Protein AF-A0A6I9P093-F1 (afdb_monomer)

Secondary structure (DSSP, 8-state):
----------HHHHHHHHHHHHHHHHHHHHHHHHH-GGGTTS-HHHHHHHHHH-EEEEE-TT-EEE-TTSB--EEEEEEESEEEEEEE-TTT--EEEEEEEETT-EE-HHHHHTTSB--SEEEESSSEEEEEEEHHHHHHHTTT-HHHHHTTTHHHHTT-

Radius of gyration: 19.05 Å; Cα contacts (8 Å, |Δi|>4): 257; chains: 1; bounding box: 42×36×65 Å

Nearest PDB structures (foldseek):
  4z07-assembly1_C  TM=8.972E-01  e=1.799E-23  Homo 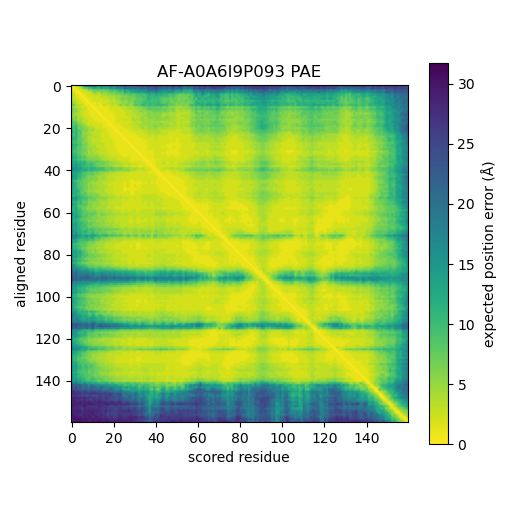sapiens
  5j48-assembly2_B  TM=9.769E-01  e=1.472E-20  Homo sapiens
  3shr-assembly1_B  TM=7.742E-01  e=9.064E-23  Bos taurus
  4ku8-assembly1_A  TM=7.552E-01  e=3.102E-21  Homo sapiens
  5j3u-assembly1_A  TM=9.234E-01  e=7.104E-14  Toxoplasma gondii

InterPro domains:
  IPR000595 Cyclic nucleotide-binding domain [PF00027] (57-142)
  IPR000595 Cyclic nucleotide-binding domain [PS50042] (1-35)
  IPR000595 Cyclic nucleotide-binding domain [PS50042] (38-159)
  IPR000595 Cyclic nucleotide-binding domain [SM00100] (38-160)
  IPR000595 Cyclic nucleotide-binding domain [cd00038] (39-142)
  IPR002374 cGMP-dependent kinase [PR00104] (44-58)
  IPR002374 cGMP-dependent kinase [PR00104] (79-88)
  IPR002374 cGMP-dependent kinase [PR00104] (97-104)
  IPR002374 cGMP-dependent kinase [PR00104] (115-124)
  IPR002374 cGMP-dependent kinase [PR00104] (128-137)
  IPR002374 cGMP-dependent kinase [PR00104] (138-152)
  IPR014710 RmlC-like jelly roll fold [G3DSA:2.60.120.10] (15-157)
  IPR018488 Cyclic nucleotide-binding, conserved site [PS00888] (65-81)
  IPR018488 Cyclic nucleotide-binding, conserved site [PS00889] (107-124)
  IPR018490 Cyclic nucleotide-binding domain superfamily [SSF51206] (28-145)

Structure (mmCIF, N/CA/C/O backbone):
data_AF-A0A6I9P093-F1
#
_entry.id   AF-A0A6I9P093-F1
#
loop_
_atom_site.group_PDB
_atom_site.id
_atom_site.type_symbol
_atom_site.label_atom_id
_atom_site.label_alt_id
_atom_site.label_comp_id
_atom_site.label_asym_id
_atom_site.label_entity_id
_atom_site.label_seq_id
_atom_site.pdbx_PDB_ins_code
_atom_site.Cartn_x
_atom_site.Cartn_y
_atom_site.Cartn_z
_atom_site.occupancy
_atom_site.B_iso_or_equiv
_atom_site.auth_seq_id
_atom_site.auth_comp_id
_atom_site.auth_asym_id
_atom_site.auth_atom_id
_atom_site.pdbx_PDB_model_num
ATOM 1 N N . LEU A 1 1 ? -14.565 -25.603 -37.598 1.00 67.81 1 LEU A N 1
ATOM 2 C CA . LEU A 1 1 ? -13.256 -24.983 -37.293 1.00 67.81 1 LEU A CA 1
ATOM 3 C C . LEU A 1 1 ? -13.532 -23.548 -36.887 1.00 67.81 1 LEU A C 1
ATOM 5 O O . LEU A 1 1 ? -14.253 -22.882 -37.616 1.00 67.81 1 LEU A O 1
ATOM 9 N N . VAL A 1 2 ? -13.079 -23.130 -35.704 1.00 81.88 2 VAL A N 1
ATOM 10 C CA . VAL A 1 2 ? -13.306 -21.771 -35.184 1.00 81.88 2 VAL A CA 1
ATOM 11 C C . VAL A 1 2 ? -12.100 -20.919 -35.564 1.00 81.88 2 VAL A C 1
ATOM 13 O O . VAL A 1 2 ? -10.966 -21.368 -35.405 1.00 81.88 2 VAL A O 1
ATOM 16 N N . GLU A 1 3 ? -12.339 -19.727 -36.100 1.00 86.56 3 GLU A N 1
ATOM 17 C CA . GLU A 1 3 ? -11.282 -18.772 -36.430 1.00 86.56 3 GLU A CA 1
ATOM 18 C C . GLU A 1 3 ? -10.739 -18.145 -35.137 1.00 86.56 3 GLU A C 1
ATOM 20 O O . GLU A 1 3 ? -11.509 -17.655 -34.311 1.00 86.56 3 GLU A O 1
ATOM 25 N N . VAL A 1 4 ? -9.418 -18.195 -34.938 1.00 91.38 4 VAL A N 1
ATOM 26 C CA . VAL A 1 4 ? -8.754 -17.653 -33.744 1.00 91.38 4 VAL A CA 1
ATOM 27 C C . VAL A 1 4 ? -7.761 -16.582 -34.163 1.00 91.38 4 VAL A C 1
ATOM 29 O O . VAL A 1 4 ? -6.943 -16.790 -35.058 1.00 91.38 4 VAL A O 1
ATOM 32 N N . LYS A 1 5 ? -7.809 -15.444 -33.468 1.00 92.56 5 LYS A N 1
ATOM 33 C CA . LYS A 1 5 ? -6.864 -14.339 -33.612 1.00 92.56 5 LYS A CA 1
ATOM 34 C C . LYS A 1 5 ? -6.035 -14.221 -32.339 1.00 92.56 5 LYS A C 1
ATOM 36 O O . LYS A 1 5 ? -6.591 -14.149 -31.247 1.00 92.56 5 LYS A O 1
ATOM 41 N N . LEU A 1 6 ? -4.715 -14.192 -32.496 1.00 94.62 6 LEU A N 1
ATOM 42 C CA . LEU A 1 6 ? -3.764 -14.057 -31.396 1.00 94.62 6 LEU A CA 1
ATOM 43 C C . LEU A 1 6 ? -3.018 -12.726 -31.493 1.00 94.62 6 LEU A C 1
ATOM 45 O O . LEU A 1 6 ? -2.814 -12.193 -32.584 1.00 94.62 6 LEU A O 1
ATOM 49 N N . TRP A 1 7 ? -2.588 -12.229 -30.337 1.00 94.81 7 TRP A N 1
ATOM 50 C CA . TRP A 1 7 ? -1.653 -11.118 -30.210 1.00 94.81 7 TRP A CA 1
ATOM 51 C C . TRP A 1 7 ? -0.318 -11.678 -29.733 1.00 94.81 7 TRP A C 1
ATOM 53 O O . TRP A 1 7 ? -0.283 -12.495 -28.815 1.00 94.81 7 TRP A O 1
ATOM 63 N N . ALA A 1 8 ? 0.770 -11.255 -30.365 1.00 93.81 8 ALA A N 1
ATOM 64 C CA . ALA A 1 8 ? 2.118 -11.642 -29.984 1.00 93.81 8 ALA A CA 1
ATOM 65 C C . ALA A 1 8 ? 2.997 -10.396 -29.895 1.00 93.81 8 ALA A C 1
ATOM 67 O O . ALA A 1 8 ? 2.830 -9.449 -30.662 1.00 93.81 8 ALA A O 1
ATOM 68 N N . ILE A 1 9 ? 3.940 -10.428 -28.962 1.00 96.06 9 ILE A N 1
ATOM 69 C CA . ILE A 1 9 ? 5.017 -9.455 -28.827 1.00 96.06 9 ILE A CA 1
ATOM 70 C C . ILE A 1 9 ? 6.333 -10.219 -28.930 1.00 96.06 9 ILE A C 1
ATOM 72 O O . ILE A 1 9 ? 6.457 -11.320 -28.388 1.00 96.06 9 ILE A O 1
ATOM 76 N N . ASP A 1 10 ? 7.309 -9.681 -29.655 1.00 96.50 10 ASP A N 1
ATOM 77 C CA . ASP A 1 10 ? 8.615 -10.322 -29.724 1.00 96.50 10 ASP A CA 1
ATOM 78 C C . ASP A 1 10 ? 9.372 -10.171 -28.394 1.00 96.50 10 ASP A C 1
ATOM 80 O O . ASP A 1 10 ? 9.172 -9.230 -27.619 1.00 96.50 10 ASP A O 1
ATOM 84 N N . ARG A 1 11 ? 10.276 -11.120 -28.134 1.00 94.69 11 ARG A N 1
ATOM 85 C CA . ARG A 1 11 ? 11.051 -11.184 -26.890 1.00 94.69 11 ARG A CA 1
ATOM 86 C C . ARG A 1 11 ? 11.833 -9.898 -26.620 1.00 94.69 11 ARG A C 1
ATOM 88 O O . ARG A 1 11 ? 11.931 -9.499 -25.463 1.00 94.69 11 ARG A O 1
ATOM 95 N N . GLN A 1 12 ? 12.406 -9.272 -27.648 1.00 94.94 12 GLN A N 1
ATOM 96 C CA . GLN A 1 12 ? 13.241 -8.086 -27.475 1.00 94.94 12 GLN A CA 1
ATOM 97 C C . GLN A 1 12 ? 12.387 -6.873 -27.098 1.00 94.94 12 GLN A C 1
ATOM 99 O O . GLN A 1 12 ? 12.754 -6.149 -26.170 1.00 94.94 12 GLN A O 1
ATOM 104 N N . CYS A 1 13 ? 11.231 -6.687 -27.740 1.00 93.19 13 CYS A N 1
ATOM 105 C CA . CYS A 1 13 ? 10.264 -5.669 -27.338 1.00 93.19 13 CYS A CA 1
ATOM 106 C C . CYS A 1 13 ? 9.765 -5.905 -25.913 1.00 93.19 13 CYS A C 1
ATOM 108 O O . CYS A 1 13 ? 9.821 -4.981 -25.105 1.00 93.19 13 CYS A O 1
ATOM 110 N N . PHE A 1 14 ? 9.364 -7.133 -25.566 1.00 94.12 14 PHE A N 1
ATOM 111 C CA . PHE A 1 14 ? 8.922 -7.455 -24.206 1.00 94.12 14 PHE A CA 1
ATOM 112 C C . PHE A 1 14 ? 10.004 -7.139 -23.163 1.00 94.12 14 PHE A C 1
ATOM 114 O O . PHE A 1 14 ? 9.745 -6.400 -22.218 1.00 94.12 14 PHE A O 1
ATOM 121 N N . GLN A 1 15 ? 11.236 -7.623 -23.358 1.00 93.31 15 GLN A N 1
ATOM 122 C CA . GLN A 1 15 ? 12.348 -7.364 -22.437 1.00 93.31 15 GLN A CA 1
ATOM 123 C C . GLN A 1 15 ? 12.662 -5.872 -22.312 1.00 93.31 15 GLN A C 1
ATOM 125 O O . GLN A 1 15 ? 12.861 -5.382 -21.204 1.00 93.31 15 GLN A O 1
ATOM 130 N N . THR A 1 16 ? 12.668 -5.141 -23.429 1.00 93.50 16 THR A N 1
ATOM 131 C CA . THR A 1 16 ? 12.935 -3.696 -23.432 1.00 93.50 16 THR A CA 1
ATOM 132 C C . THR A 1 16 ? 11.866 -2.936 -22.655 1.00 93.50 16 THR A C 1
ATOM 134 O O . THR A 1 16 ? 12.202 -2.048 -21.873 1.00 93.50 16 THR A O 1
ATOM 137 N N . ILE A 1 17 ? 10.590 -3.282 -22.851 1.00 92.88 17 ILE A N 1
ATOM 138 C CA . ILE A 1 17 ? 9.478 -2.659 -22.131 1.00 92.88 17 ILE A CA 1
ATOM 139 C C . ILE A 1 17 ? 9.594 -2.978 -20.644 1.00 92.88 17 ILE A C 1
ATOM 141 O O . ILE A 1 17 ? 9.662 -2.044 -19.857 1.00 92.88 17 ILE A O 1
ATOM 145 N N . MET A 1 18 ? 9.715 -4.257 -20.277 1.00 92.00 18 MET A N 1
ATOM 146 C CA . MET A 1 18 ? 9.796 -4.689 -18.879 1.00 92.00 18 MET A CA 1
ATOM 147 C C . MET A 1 18 ? 10.971 -4.050 -18.132 1.00 92.00 18 MET A C 1
ATOM 149 O O . MET A 1 18 ? 10.792 -3.566 -17.017 1.00 92.00 18 MET A O 1
ATOM 153 N N . MET A 1 19 ? 12.159 -3.996 -18.746 1.00 91.44 19 MET A N 1
ATOM 154 C CA . MET A 1 19 ? 13.325 -3.333 -18.153 1.00 91.44 19 MET A CA 1
ATOM 155 C C . MET A 1 19 ? 13.078 -1.838 -17.961 1.00 91.44 19 MET A C 1
ATOM 157 O O . MET A 1 19 ? 13.355 -1.305 -16.893 1.00 91.44 19 MET A O 1
ATOM 161 N N . ARG A 1 20 ? 12.536 -1.150 -18.975 1.00 92.44 20 ARG A N 1
ATOM 162 C CA . ARG A 1 20 ? 12.254 0.288 -18.876 1.00 92.44 20 ARG A CA 1
ATOM 163 C C . ARG A 1 20 ? 11.207 0.585 -17.812 1.00 92.44 20 ARG A C 1
ATOM 165 O O . ARG A 1 20 ? 11.429 1.468 -16.996 1.00 92.44 20 ARG A O 1
ATOM 172 N N . THR A 1 21 ? 10.096 -0.147 -17.804 1.00 90.44 21 THR A N 1
ATOM 173 C CA . THR A 1 21 ? 9.037 0.042 -16.808 1.00 90.44 21 THR A CA 1
ATOM 174 C C . THR A 1 21 ? 9.531 -0.286 -15.406 1.00 90.44 21 THR A C 1
ATOM 176 O O . THR A 1 21 ? 9.209 0.448 -14.481 1.00 90.44 21 THR A O 1
ATOM 179 N N . GLY A 1 22 ? 10.342 -1.338 -15.250 1.00 89.56 22 GLY A N 1
ATOM 180 C CA . GLY A 1 22 ? 10.938 -1.705 -13.966 1.00 89.56 22 GLY A CA 1
ATOM 181 C C . GLY A 1 22 ? 11.874 -0.622 -13.434 1.00 89.56 22 GLY A C 1
ATOM 182 O O . GLY A 1 22 ? 11.722 -0.201 -12.296 1.00 89.56 22 GLY A O 1
ATOM 183 N N . LEU A 1 23 ? 12.778 -0.104 -14.273 1.00 91.50 23 LEU A N 1
ATOM 184 C CA . LEU A 1 23 ? 13.702 0.968 -13.883 1.00 91.50 23 LEU A CA 1
ATOM 185 C C . LEU A 1 23 ? 12.982 2.274 -13.522 1.00 91.50 23 LEU A C 1
ATOM 187 O O . LEU A 1 23 ? 13.392 2.950 -12.585 1.00 91.50 23 LEU A O 1
ATOM 191 N N . ILE A 1 24 ? 11.919 2.629 -14.253 1.00 93.31 24 ILE A N 1
ATOM 192 C CA . ILE A 1 24 ? 11.117 3.823 -13.951 1.00 93.31 24 ILE A CA 1
ATOM 193 C C . ILE A 1 24 ? 10.407 3.656 -12.605 1.00 93.31 24 ILE A C 1
ATOM 195 O O . ILE A 1 24 ? 10.560 4.513 -11.742 1.00 93.31 24 ILE A O 1
ATOM 199 N N . LYS A 1 25 ? 9.706 2.533 -12.395 1.00 91.62 25 LYS A N 1
ATOM 200 C CA . LYS A 1 25 ? 9.021 2.251 -11.123 1.00 91.62 25 LYS A CA 1
ATOM 201 C C . LYS A 1 25 ? 9.983 2.217 -9.940 1.00 91.62 25 LYS A C 1
ATOM 203 O O . LYS A 1 25 ? 9.691 2.784 -8.895 1.00 91.62 25 LYS A O 1
ATOM 208 N N . HIS A 1 26 ? 11.143 1.587 -10.115 1.00 93.94 26 HIS A N 1
ATOM 209 C CA . HIS A 1 26 ? 12.172 1.528 -9.078 1.00 93.94 26 HIS A CA 1
ATOM 210 C C . HIS A 1 26 ? 12.642 2.926 -8.673 1.00 93.94 26 HIS A C 1
ATOM 212 O O . HIS A 1 26 ? 12.672 3.243 -7.487 1.00 93.94 26 HIS A O 1
ATOM 218 N N . ALA A 1 27 ? 12.925 3.791 -9.653 1.00 94.62 27 ALA A N 1
ATOM 219 C CA . ALA A 1 27 ? 13.292 5.178 -9.393 1.00 94.62 27 ALA A CA 1
ATOM 220 C C . ALA A 1 27 ? 12.170 5.948 -8.669 1.00 94.62 27 ALA A C 1
ATOM 222 O O . ALA A 1 27 ? 12.445 6.653 -7.701 1.00 94.62 27 ALA A O 1
ATOM 223 N N . GLU A 1 28 ? 10.908 5.767 -9.075 1.00 95.00 28 GLU A N 1
ATOM 224 C CA . GLU A 1 28 ? 9.747 6.390 -8.422 1.00 95.00 28 GLU A CA 1
ATOM 225 C C . GLU A 1 28 ? 9.591 5.945 -6.959 1.00 95.00 28 GLU A C 1
ATOM 227 O O . GLU A 1 28 ? 9.368 6.780 -6.077 1.00 95.00 28 GLU A O 1
ATOM 232 N N . TYR A 1 29 ? 9.747 4.648 -6.674 1.00 95.31 29 TYR A N 1
ATOM 233 C CA . TYR A 1 29 ? 9.699 4.119 -5.309 1.00 95.31 29 TYR A CA 1
ATOM 234 C C . TYR A 1 29 ? 10.879 4.607 -4.476 1.00 95.31 29 TYR A C 1
ATOM 236 O O . TYR A 1 29 ? 10.684 5.017 -3.335 1.00 95.31 29 TYR A O 1
ATOM 244 N N . MET A 1 30 ? 12.082 4.650 -5.047 1.00 95.56 30 MET A N 1
ATOM 245 C CA . MET A 1 30 ? 13.261 5.201 -4.382 1.00 95.56 30 MET A CA 1
ATOM 246 C C . MET A 1 30 ? 13.075 6.667 -3.992 1.00 95.56 30 MET A C 1
ATOM 248 O O . MET A 1 30 ? 13.342 7.037 -2.846 1.00 95.56 30 MET A O 1
ATOM 252 N N . ASP A 1 31 ? 12.596 7.497 -4.916 1.00 95.19 31 ASP A N 1
ATOM 253 C CA . ASP A 1 31 ? 12.346 8.916 -4.663 1.00 95.19 31 ASP A CA 1
ATOM 254 C C . ASP A 1 31 ? 11.257 9.109 -3.602 1.00 95.19 31 ASP A C 1
ATOM 256 O O . ASP A 1 31 ? 11.395 9.942 -2.699 1.00 95.19 31 ASP A O 1
ATOM 260 N N . PHE A 1 32 ? 10.193 8.303 -3.655 1.00 95.75 32 PHE A N 1
ATOM 261 C CA . PHE A 1 32 ? 9.143 8.335 -2.647 1.00 95.75 32 PHE A CA 1
ATOM 262 C C . PHE A 1 32 ? 9.650 7.902 -1.267 1.00 95.75 32 PHE A C 1
ATOM 264 O O . PHE A 1 32 ? 9.452 8.639 -0.302 1.00 95.75 32 PHE A O 1
ATOM 271 N N . LEU A 1 33 ? 10.342 6.766 -1.152 1.00 93.69 33 LEU A N 1
ATOM 272 C CA . LEU A 1 33 ? 10.858 6.268 0.125 1.00 93.69 33 LEU A CA 1
ATOM 273 C C . LEU A 1 33 ? 11.849 7.250 0.763 1.00 93.69 33 LEU A C 1
ATOM 275 O O . LEU A 1 33 ? 11.772 7.497 1.964 1.00 93.69 33 LEU A O 1
ATOM 279 N N . LYS A 1 34 ? 12.716 7.885 -0.040 1.00 93.50 34 LYS A N 1
ATOM 280 C CA . LYS A 1 34 ? 13.619 8.959 0.416 1.00 93.50 34 LYS A CA 1
ATOM 281 C C . LYS A 1 34 ? 12.866 10.178 0.962 1.00 93.50 34 LYS A C 1
ATOM 283 O O . LYS A 1 34 ? 13.403 10.904 1.797 1.00 93.50 34 LYS A O 1
ATOM 288 N N . SER A 1 35 ? 11.633 10.414 0.507 1.00 93.12 35 SER A N 1
ATOM 289 C CA . SER A 1 35 ? 10.793 11.516 0.991 1.00 93.12 35 SER A CA 1
ATOM 290 C C . SER A 1 35 ? 10.089 11.224 2.323 1.00 93.12 35 SER A C 1
ATOM 292 O O . SER A 1 35 ? 9.660 12.167 2.989 1.00 93.12 35 SER A O 1
ATOM 294 N N . VAL A 1 36 ? 9.987 9.954 2.737 1.00 91.31 36 VAL A N 1
ATOM 295 C CA . VAL A 1 36 ? 9.308 9.549 3.977 1.00 91.31 36 VAL A CA 1
ATOM 296 C C . VAL A 1 36 ? 10.221 9.797 5.187 1.00 91.31 36 VAL A C 1
ATOM 298 O O . VAL A 1 36 ? 11.260 9.142 5.306 1.00 91.31 36 VAL A O 1
ATOM 301 N N . PRO A 1 37 ? 9.854 10.685 6.136 1.00 87.12 37 PRO A N 1
ATOM 302 C CA . PRO A 1 37 ? 10.722 11.035 7.265 1.00 87.12 37 PRO A CA 1
ATOM 303 C C . PRO A 1 37 ? 11.140 9.834 8.121 1.00 87.12 37 PRO A C 1
ATOM 305 O O . PRO A 1 37 ? 12.300 9.732 8.510 1.00 87.12 37 PRO A O 1
ATOM 308 N N . SER A 1 38 ? 10.222 8.891 8.358 1.00 83.56 38 SER A N 1
ATOM 309 C CA . SER A 1 38 ? 10.487 7.676 9.141 1.00 83.56 38 SER A CA 1
ATOM 310 C C . SER A 1 38 ? 11.525 6.741 8.510 1.00 83.56 38 SER A C 1
ATOM 312 O O . SER A 1 38 ? 12.062 5.887 9.208 1.00 83.56 38 SER A O 1
ATOM 314 N N . PHE A 1 39 ? 11.829 6.891 7.216 1.00 87.06 39 PHE A N 1
ATOM 315 C CA . PHE A 1 39 ? 12.789 6.047 6.496 1.00 87.06 39 PHE A CA 1
ATOM 316 C C . PHE A 1 39 ? 14.126 6.741 6.218 1.00 87.06 39 PHE A C 1
ATOM 318 O O . PHE A 1 39 ? 15.019 6.125 5.643 1.00 87.06 39 PHE A O 1
ATOM 325 N N . GLN A 1 40 ? 14.322 7.982 6.680 1.00 84.00 40 GLN A N 1
ATOM 326 C CA . GLN A 1 40 ? 15.586 8.713 6.502 1.00 84.00 40 GLN A CA 1
ATOM 327 C C . GLN A 1 40 ? 16.786 8.050 7.200 1.00 84.00 40 GLN A C 1
ATOM 329 O O . GLN A 1 40 ? 17.927 8.312 6.832 1.00 84.00 40 GLN A O 1
ATOM 334 N N . GLY A 1 41 ? 16.541 7.184 8.191 1.00 83.81 41 GLY A N 1
ATOM 335 C CA . GLY A 1 41 ? 17.580 6.390 8.852 1.00 83.81 41 GLY A CA 1
ATOM 336 C C . GLY A 1 41 ? 18.048 5.161 8.060 1.00 83.81 41 GLY A C 1
ATOM 337 O O . GLY A 1 41 ? 19.017 4.521 8.466 1.00 83.81 41 GLY A O 1
ATOM 338 N N . LEU A 1 42 ? 17.383 4.808 6.954 1.00 87.44 42 LEU A N 1
ATOM 339 C CA . LEU A 1 42 ? 17.754 3.655 6.131 1.00 87.44 42 LEU A CA 1
ATOM 340 C C . LEU A 1 42 ? 18.875 4.010 5.152 1.00 87.44 42 LEU A C 1
ATOM 342 O O . LEU A 1 42 ? 18.903 5.091 4.564 1.00 87.44 42 LEU A O 1
ATOM 346 N N . SER A 1 43 ? 19.791 3.063 4.939 1.00 91.62 43 SER A N 1
ATOM 347 C CA . SER A 1 43 ? 20.817 3.201 3.907 1.00 91.62 43 SER A CA 1
ATOM 348 C C . SER A 1 43 ? 20.189 3.160 2.512 1.00 91.62 43 SER A C 1
ATOM 3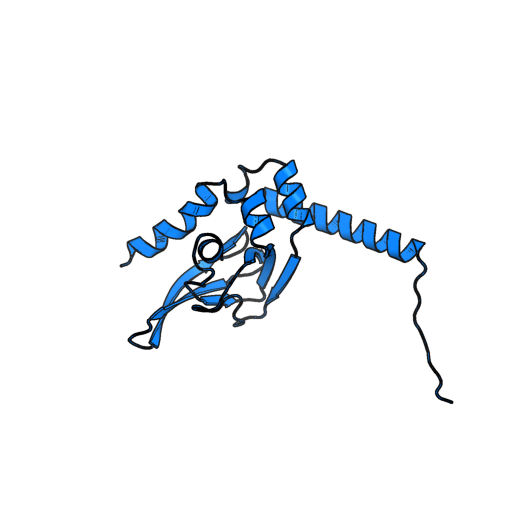50 O O . SER A 1 43 ? 19.142 2.547 2.296 1.00 91.62 43 SER A O 1
ATOM 352 N N . GLU A 1 44 ? 20.865 3.759 1.532 1.00 92.25 44 GLU A N 1
ATOM 353 C CA . GLU A 1 44 ? 20.417 3.716 0.136 1.00 92.25 44 G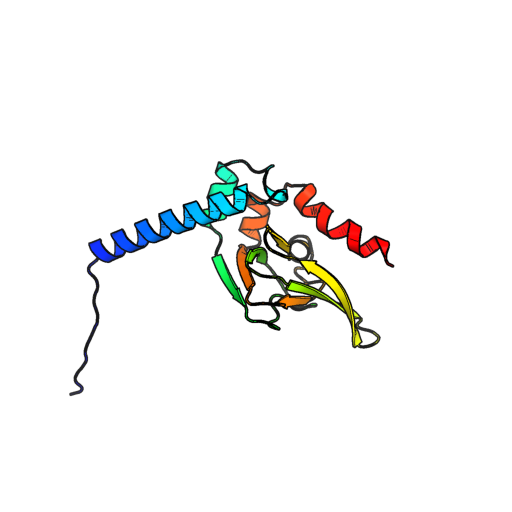LU A CA 1
ATOM 354 C C . GLU A 1 44 ? 20.309 2.279 -0.401 1.00 92.25 44 GLU A C 1
ATOM 356 O O . GLU A 1 44 ? 19.395 1.976 -1.163 1.00 92.25 44 GLU A O 1
ATOM 361 N N . GLU A 1 45 ? 21.179 1.371 0.054 1.00 92.50 45 GLU A N 1
ATOM 362 C CA . GLU A 1 45 ? 21.099 -0.053 -0.283 1.00 92.50 45 GLU A CA 1
ATOM 363 C C . GLU A 1 45 ? 19.813 -0.693 0.262 1.00 92.50 45 GLU A C 1
ATOM 365 O O . GLU A 1 45 ? 19.146 -1.442 -0.451 1.00 92.50 45 GLU A O 1
ATOM 370 N N . THR A 1 46 ? 19.433 -0.386 1.505 1.00 91.62 46 THR A N 1
ATOM 371 C CA . THR A 1 46 ? 18.190 -0.891 2.102 1.00 91.62 46 THR A CA 1
ATOM 372 C C . THR A 1 46 ? 16.961 -0.318 1.404 1.00 91.62 46 THR A C 1
ATOM 374 O O . THR A 1 46 ? 16.033 -1.066 1.107 1.00 91.62 46 THR A O 1
ATOM 377 N N . LEU A 1 47 ? 16.962 0.981 1.087 1.00 93.19 47 LEU A N 1
ATOM 378 C CA . LEU A 1 47 ? 15.883 1.618 0.327 1.00 93.19 47 LEU A CA 1
ATOM 379 C C . LEU A 1 47 ? 15.739 0.997 -1.068 1.00 93.19 47 LEU A C 1
ATOM 381 O O . LEU A 1 47 ? 14.622 0.729 -1.499 1.00 93.19 47 LEU A O 1
ATOM 385 N N . SER A 1 48 ? 16.857 0.698 -1.736 1.00 94.69 48 SER A N 1
ATOM 386 C CA . SER A 1 48 ? 16.852 0.031 -3.043 1.00 94.69 48 SER A CA 1
ATOM 387 C C . SER A 1 48 ? 16.248 -1.364 -2.962 1.00 94.69 48 SER A C 1
ATOM 389 O O . SER A 1 48 ? 15.417 -1.707 -3.796 1.00 94.69 48 SER A O 1
ATOM 391 N N . LYS A 1 49 ? 16.621 -2.147 -1.942 1.00 93.69 49 LYS A N 1
ATOM 392 C CA . LYS A 1 49 ? 16.040 -3.476 -1.706 1.00 93.69 49 LYS A CA 1
ATOM 393 C C . LYS A 1 49 ? 14.549 -3.398 -1.402 1.00 93.69 49 LYS A C 1
ATOM 395 O O . LYS A 1 49 ? 13.807 -4.254 -1.861 1.00 93.69 49 LYS A O 1
ATOM 400 N N . LEU A 1 50 ? 14.107 -2.381 -0.660 1.00 92.75 50 LEU A N 1
ATOM 401 C CA . LEU A 1 50 ? 12.682 -2.140 -0.435 1.00 92.75 50 LEU A CA 1
ATOM 402 C C . LEU A 1 50 ? 11.963 -1.846 -1.750 1.00 92.75 50 LEU A C 1
ATOM 404 O O . LEU A 1 50 ? 10.985 -2.514 -2.058 1.00 92.75 50 LEU A O 1
ATOM 408 N N . ALA A 1 51 ? 12.482 -0.920 -2.556 1.00 94.31 51 ALA A N 1
ATOM 409 C CA . ALA A 1 51 ? 11.912 -0.601 -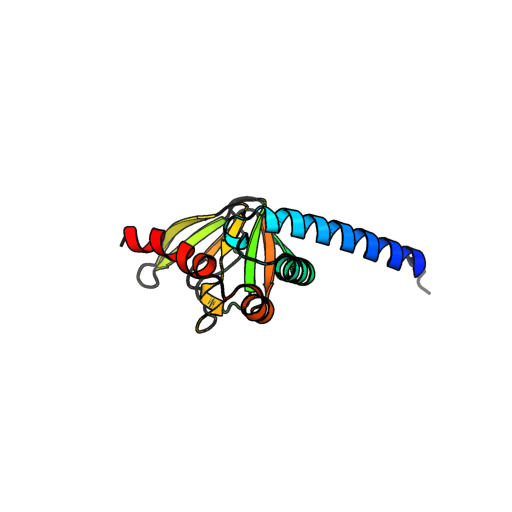3.862 1.00 94.31 51 ALA A CA 1
ATOM 410 C C . ALA A 1 51 ? 11.830 -1.823 -4.803 1.00 94.31 51 ALA A C 1
ATOM 412 O O . ALA A 1 51 ? 10.924 -1.879 -5.631 1.00 94.31 51 ALA A O 1
ATOM 413 N N . ASP A 1 52 ? 12.727 -2.807 -4.661 1.00 92.88 52 ASP A N 1
ATOM 414 C CA . ASP A 1 52 ? 12.708 -4.054 -5.440 1.00 92.88 52 ASP A CA 1
ATOM 415 C C . ASP A 1 52 ? 11.616 -5.050 -5.006 1.00 92.88 52 ASP A C 1
ATOM 417 O O . ASP A 1 52 ? 11.141 -5.822 -5.840 1.00 92.88 52 ASP A O 1
ATOM 421 N N . VAL A 1 53 ? 11.236 -5.071 -3.722 1.00 92.81 53 VAL A N 1
ATOM 422 C CA . VAL A 1 53 ? 10.280 -6.056 -3.161 1.00 92.81 53 VAL A CA 1
ATOM 423 C C . VAL A 1 53 ? 8.877 -5.495 -2.930 1.00 92.81 53 VAL A C 1
ATOM 425 O O . VAL A 1 53 ? 7.968 -6.235 -2.567 1.00 92.81 53 VAL A O 1
ATOM 428 N N . MET A 1 54 ? 8.694 -4.189 -3.109 1.00 93.56 54 MET A N 1
ATOM 429 C CA . MET A 1 54 ? 7.413 -3.521 -2.919 1.00 93.56 54 MET A CA 1
ATOM 430 C C . MET A 1 54 ? 6.429 -3.801 -4.048 1.00 93.56 54 MET A C 1
ATOM 432 O O . MET A 1 54 ? 6.747 -3.654 -5.229 1.00 93.56 54 MET A O 1
ATOM 436 N N . GLU A 1 55 ? 5.187 -4.083 -3.668 1.00 94.12 55 GLU A N 1
ATOM 437 C CA . GLU A 1 55 ? 4.065 -4.196 -4.594 1.00 94.12 55 GLU A CA 1
ATOM 438 C C . GLU A 1 55 ? 3.072 -3.053 -4.399 1.00 94.12 55 GLU A C 1
ATOM 440 O O . GLU A 1 55 ? 2.781 -2.632 -3.282 1.00 94.12 55 GLU A O 1
ATOM 445 N N . GLU A 1 56 ? 2.523 -2.543 -5.495 1.00 95.94 56 GLU A N 1
ATOM 446 C CA . GLU A 1 56 ? 1.522 -1.481 -5.460 1.00 95.94 56 GLU A CA 1
ATOM 447 C C . GLU A 1 56 ? 0.114 -2.069 -5.421 1.00 95.94 56 GLU A C 1
ATOM 449 O O . GLU A 1 56 ? -0.230 -2.940 -6.219 1.00 95.94 56 GLU A O 1
ATOM 454 N N . THR A 1 57 ? -0.717 -1.583 -4.501 1.00 97.88 57 THR A N 1
ATOM 455 C CA . THR A 1 57 ? -2.134 -1.953 -4.405 1.00 97.88 57 THR A CA 1
ATOM 456 C C . THR A 1 57 ? -3.000 -0.703 -4.335 1.00 97.88 57 THR A C 1
ATOM 458 O O . THR A 1 57 ? -2.642 0.273 -3.672 1.00 97.88 57 THR A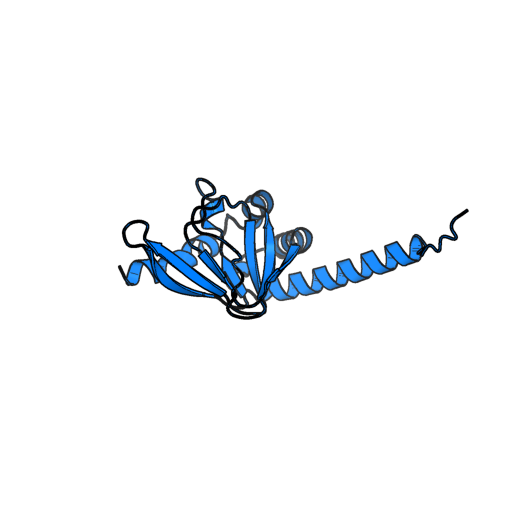 O 1
ATOM 461 N N . HIS A 1 58 ? -4.147 -0.740 -5.010 1.00 98.19 58 HIS A N 1
ATOM 462 C CA . HIS A 1 58 ? -5.111 0.356 -5.051 1.00 98.19 58 HIS A CA 1
ATOM 463 C C . HIS A 1 58 ? -6.392 -0.032 -4.325 1.00 98.19 58 HIS A C 1
ATOM 465 O O . HIS A 1 58 ? -6.821 -1.181 -4.420 1.00 98.19 58 HIS A O 1
ATOM 471 N N . TYR A 1 59 ? -6.991 0.943 -3.651 1.00 98.44 59 TYR A N 1
ATOM 472 C CA . TYR A 1 59 ? -8.235 0.788 -2.909 1.00 98.44 59 TYR A CA 1
ATOM 473 C C . TYR A 1 59 ? -9.167 1.953 -3.218 1.00 98.44 59 TYR A C 1
ATOM 475 O O . TYR A 1 59 ? -8.712 3.093 -3.350 1.00 98.44 59 TYR A O 1
ATOM 483 N N . GLU A 1 60 ? -10.458 1.666 -3.322 1.00 98.50 60 GLU A N 1
ATOM 484 C CA . GLU A 1 60 ? -11.487 2.688 -3.525 1.00 98.50 60 GLU A CA 1
ATOM 485 C C . GLU A 1 60 ? -12.003 3.248 -2.191 1.00 98.50 60 GLU A C 1
ATOM 487 O O . GLU A 1 60 ? -11.821 2.642 -1.134 1.00 98.50 60 GLU A O 1
ATOM 492 N N . ASP A 1 61 ? -12.672 4.404 -2.234 1.00 98.06 61 ASP A N 1
ATOM 493 C CA . ASP A 1 61 ? -13.267 5.019 -1.041 1.00 98.06 61 ASP A CA 1
ATOM 494 C C . ASP A 1 61 ? -14.201 4.041 -0.299 1.00 98.06 61 ASP 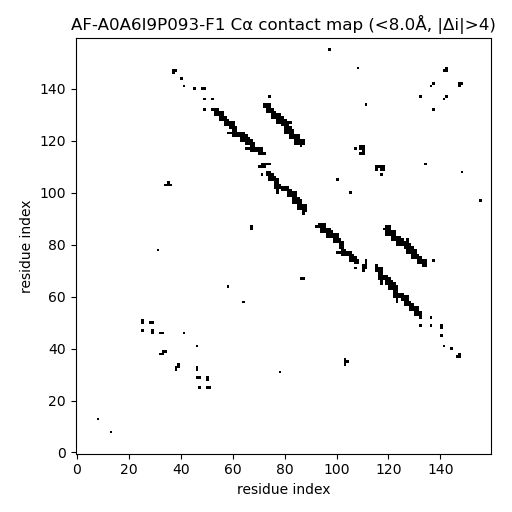A C 1
ATOM 496 O O . ASP A 1 61 ? -15.056 3.379 -0.896 1.00 98.06 61 ASP A O 1
ATOM 500 N N . GLY A 1 62 ? -14.020 3.940 1.019 1.00 97.56 62 GLY A N 1
ATOM 501 C CA . GLY A 1 62 ? -14.752 3.029 1.899 1.00 97.56 62 GLY A CA 1
ATOM 502 C C . GLY A 1 62 ? -14.255 1.578 1.908 1.00 97.56 62 GLY A C 1
ATOM 503 O O . GLY A 1 62 ? -14.788 0.760 2.665 1.00 97.56 62 GLY A O 1
ATOM 504 N N . GLU A 1 63 ? -13.247 1.222 1.109 1.00 98.31 63 GLU A N 1
ATOM 505 C CA . GLU A 1 63 ? -12.710 -0.137 1.080 1.00 98.31 63 GLU A CA 1
ATOM 506 C C . GLU A 1 63 ? -11.853 -0.445 2.318 1.00 98.31 63 GLU A C 1
ATOM 508 O O . GLU A 1 63 ? -11.036 0.360 2.771 1.00 98.31 63 GLU A O 1
ATOM 513 N N . PHE A 1 64 ? -12.028 -1.643 2.881 1.00 97.44 64 PHE A N 1
ATOM 514 C CA . PHE A 1 64 ? -11.205 -2.115 3.993 1.00 97.44 64 PHE A CA 1
ATOM 515 C C . PHE A 1 64 ? -9.887 -2.668 3.464 1.00 97.44 64 PHE A C 1
ATOM 517 O O . PHE A 1 64 ? -9.860 -3.742 2.867 1.00 97.44 64 PHE A O 1
ATOM 524 N N . ILE A 1 65 ? -8.798 -1.976 3.777 1.00 97.81 65 ILE A N 1
ATOM 525 C CA . ILE A 1 65 ? -7.432 -2.416 3.485 1.00 97.81 65 ILE A CA 1
ATOM 526 C C . ILE A 1 65 ? -7.000 -3.479 4.497 1.00 97.81 65 ILE A C 1
ATOM 528 O O . ILE A 1 65 ? -6.386 -4.489 4.164 1.00 97.81 65 ILE A O 1
ATOM 532 N N . VAL A 1 66 ? -7.357 -3.261 5.763 1.00 96.62 66 VAL A N 1
ATOM 533 C CA . VAL A 1 66 ? -7.107 -4.181 6.871 1.00 96.62 66 VAL A CA 1
ATOM 534 C C . VAL A 1 66 ? -8.373 -4.296 7.705 1.00 96.62 66 VAL A C 1
ATOM 536 O O . VAL A 1 66 ? -9.040 -3.296 7.974 1.00 96.62 66 VAL A O 1
ATOM 539 N N . ARG A 1 67 ? -8.683 -5.517 8.149 1.00 95.81 67 ARG A N 1
ATOM 540 C CA . ARG A 1 67 ? -9.780 -5.796 9.080 1.00 95.81 67 ARG A CA 1
ATOM 541 C C . ARG A 1 67 ? -9.231 -6.206 10.437 1.00 95.81 67 ARG A C 1
ATOM 543 O O . ARG A 1 67 ? -8.351 -7.062 10.506 1.00 95.81 67 ARG A O 1
ATOM 550 N N . GLN A 1 68 ? -9.765 -5.621 11.500 1.00 93.88 68 GLN A N 1
ATOM 551 C CA . GLN A 1 68 ? -9.478 -6.014 12.872 1.00 93.88 68 GLN A CA 1
ATOM 552 C C . GLN A 1 68 ? -9.800 -7.499 13.078 1.00 93.88 68 GLN A C 1
ATOM 554 O O . GLN A 1 68 ? -10.773 -8.022 12.538 1.00 93.88 68 GLN A O 1
ATOM 559 N N . GLY A 1 69 ? -8.954 -8.193 13.838 1.00 92.06 69 GLY A N 1
ATOM 560 C CA . GLY A 1 69 ? -9.082 -9.622 14.119 1.00 92.06 69 GLY A CA 1
ATOM 561 C C . GLY A 1 69 ? -8.661 -10.541 12.968 1.00 92.06 69 GLY A C 1
ATOM 562 O O . GLY A 1 69 ? -8.471 -11.733 13.198 1.00 92.06 69 GLY A O 1
ATOM 563 N N . ALA A 1 70 ? -8.471 -10.021 11.751 1.00 93.06 70 ALA A N 1
ATOM 564 C CA . ALA A 1 70 ? -7.936 -10.813 10.652 1.00 93.06 70 ALA A CA 1
ATOM 565 C C . ALA A 1 70 ? -6.451 -11.120 10.876 1.00 93.06 70 ALA A C 1
ATOM 567 O O . ALA A 1 70 ? -5.715 -10.329 11.476 1.00 93.06 70 ALA A O 1
ATOM 568 N N . THR A 1 71 ? -6.004 -12.252 10.343 1.00 92.31 71 THR A N 1
ATOM 569 C CA . THR A 1 71 ? -4.578 -12.549 10.233 1.00 92.31 71 THR A CA 1
ATOM 570 C C . THR A 1 71 ? -3.936 -11.634 9.195 1.00 92.31 71 THR A C 1
ATOM 572 O O . THR A 1 71 ? -4.523 -11.385 8.140 1.00 92.31 71 THR A O 1
ATOM 575 N N . GLY A 1 72 ? -2.735 -11.139 9.468 1.00 86.88 72 GLY A N 1
ATOM 576 C CA . GLY A 1 72 ? -2.011 -10.241 8.588 1.00 86.88 72 GLY A CA 1
ATOM 577 C C . GLY A 1 72 ? -0.500 -10.388 8.696 1.00 86.88 72 GLY A C 1
ATOM 578 O O . GLY A 1 72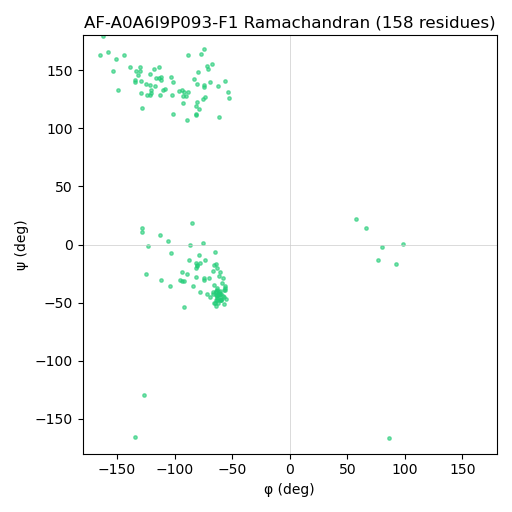 ? 0.089 -10.379 9.774 1.00 86.88 72 GLY A O 1
ATOM 579 N N . ASP A 1 73 ? 0.129 -10.471 7.537 1.00 90.50 73 ASP A N 1
ATOM 580 C CA . ASP A 1 73 ? 1.558 -10.687 7.335 1.00 90.50 73 ASP A CA 1
ATOM 581 C C . ASP A 1 73 ? 2.180 -9.642 6.401 1.00 90.50 73 ASP A C 1
ATOM 583 O O . ASP A 1 73 ? 3.314 -9.795 5.964 1.00 90.50 73 ASP A O 1
ATOM 587 N N . THR A 1 74 ? 1.465 -8.549 6.147 1.00 93.25 74 THR A N 1
ATOM 588 C CA . THR A 1 74 ? 1.917 -7.449 5.294 1.00 93.25 74 THR A CA 1
ATOM 589 C C . THR A 1 74 ? 2.046 -6.129 6.050 1.00 93.25 74 THR A C 1
ATOM 591 O O . THR A 1 74 ? 1.317 -5.861 7.015 1.00 93.25 74 THR A O 1
ATOM 594 N N . PHE A 1 75 ? 2.963 -5.290 5.585 1.00 93.44 75 PHE A N 1
ATOM 595 C CA . PHE A 1 75 ? 3.145 -3.902 5.999 1.00 93.44 75 PHE A CA 1
ATOM 596 C C . PHE A 1 75 ? 2.822 -2.974 4.830 1.00 93.44 75 PHE A C 1
ATOM 598 O O . PHE A 1 75 ? 3.124 -3.298 3.681 1.00 93.44 75 PHE A O 1
ATOM 605 N N . PHE A 1 76 ? 2.218 -1.826 5.126 1.00 96.00 76 PHE A N 1
ATOM 606 C CA . PHE A 1 76 ? 1.708 -0.898 4.122 1.00 96.00 76 PHE A CA 1
ATOM 607 C C . PHE A 1 76 ? 2.292 0.494 4.321 1.00 96.00 76 PHE A C 1
ATOM 609 O O . PHE A 1 76 ? 2.330 0.995 5.443 1.00 96.00 76 PHE A O 1
ATOM 616 N N . ILE A 1 77 ? 2.661 1.148 3.221 1.00 95.81 77 ILE A N 1
ATOM 617 C CA . ILE A 1 77 ? 3.035 2.565 3.172 1.00 95.81 77 ILE A CA 1
ATOM 618 C C . ILE A 1 77 ? 2.105 3.269 2.192 1.00 95.81 77 ILE A C 1
ATOM 620 O O . ILE A 1 77 ? 1.951 2.837 1.051 1.00 95.81 77 ILE A O 1
ATOM 624 N N . ILE A 1 78 ? 1.489 4.367 2.611 1.00 97.25 78 ILE A N 1
ATOM 625 C CA . ILE A 1 78 ? 0.525 5.103 1.794 1.00 97.25 78 ILE A CA 1
ATOM 626 C C . ILE A 1 78 ? 1.296 6.001 0.824 1.00 97.25 78 ILE A C 1
ATOM 628 O O . ILE A 1 78 ? 1.923 6.978 1.233 1.00 97.25 78 ILE A O 1
ATOM 632 N N . SER A 1 79 ? 1.248 5.706 -0.474 1.00 96.94 79 SER A N 1
ATOM 633 C CA . SER A 1 79 ? 1.874 6.543 -1.508 1.00 96.94 79 SER A CA 1
ATOM 634 C C . SER A 1 79 ? 0.931 7.634 -2.023 1.00 96.94 79 SER A C 1
ATOM 636 O O . SER A 1 79 ? 1.390 8.698 -2.453 1.00 96.94 79 SER A O 1
ATOM 638 N N . LYS A 1 80 ? -0.387 7.415 -1.927 1.00 97.69 80 LYS A N 1
ATOM 639 C CA . LYS A 1 80 ? -1.436 8.364 -2.325 1.00 97.69 80 LYS A CA 1
ATOM 640 C C . LYS A 1 80 ? -2.728 8.122 -1.538 1.00 97.69 80 LYS A C 1
ATOM 642 O O . LYS A 1 80 ? -3.049 6.981 -1.227 1.00 97.69 80 LYS A O 1
ATOM 647 N N . GLY A 1 81 ? -3.489 9.190 -1.302 1.00 97.62 81 GLY A N 1
ATOM 648 C CA . GLY A 1 81 ? -4.797 9.134 -0.649 1.00 97.62 81 GLY A CA 1
ATOM 649 C C . GLY A 1 81 ? -4.696 9.190 0.873 1.00 97.62 81 GLY A C 1
ATOM 650 O O . GLY A 1 81 ? -3.655 9.561 1.429 1.00 97.62 81 GLY A O 1
ATOM 651 N N . LYS A 1 82 ? -5.805 8.857 1.532 1.00 98.12 82 LYS A N 1
ATOM 652 C CA . LYS A 1 82 ? -5.953 8.861 2.987 1.00 98.12 82 LYS A CA 1
ATOM 653 C C . LYS A 1 82 ? -6.731 7.642 3.464 1.00 98.12 82 LYS A C 1
ATOM 655 O O . LYS A 1 82 ? -7.561 7.102 2.738 1.00 98.12 82 LYS A O 1
ATOM 660 N N . VAL A 1 83 ? -6.464 7.228 4.696 1.00 98.38 83 VAL A N 1
ATOM 661 C CA . VAL A 1 83 ? -7.151 6.116 5.353 1.00 98.38 83 VAL A CA 1
ATOM 662 C C . VAL A 1 83 ? -7.559 6.511 6.766 1.00 98.38 83 VAL A C 1
ATOM 664 O O . VAL A 1 83 ? -6.865 7.266 7.445 1.00 98.38 83 VAL A O 1
ATOM 667 N N . ASN A 1 84 ? -8.659 5.942 7.237 1.00 97.75 84 ASN A N 1
ATOM 668 C CA . ASN A 1 84 ? -9.103 6.026 8.617 1.00 97.75 84 ASN A CA 1
ATOM 669 C C . ASN A 1 84 ? -8.770 4.732 9.353 1.00 97.75 84 ASN A C 1
ATOM 671 O O . ASN A 1 84 ? -9.136 3.638 8.917 1.00 97.75 84 ASN A O 1
ATOM 675 N N . VAL A 1 85 ? -8.109 4.867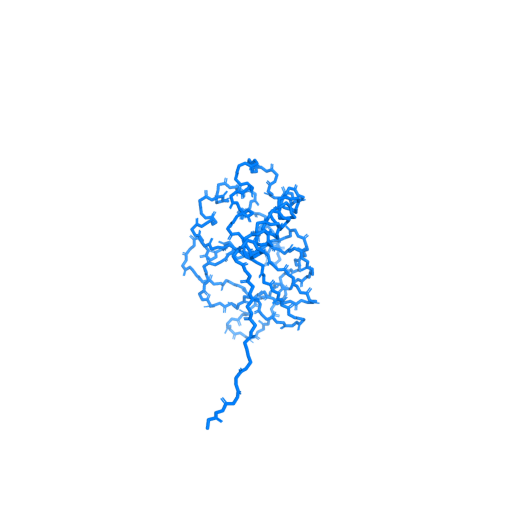 10.499 1.00 96.81 85 VAL A N 1
ATOM 676 C CA . VAL A 1 85 ? -7.862 3.768 11.429 1.00 96.81 85 VAL A CA 1
ATOM 677 C C . VAL A 1 85 ? -8.986 3.759 12.454 1.00 96.81 85 VAL A C 1
ATOM 679 O O . VAL A 1 85 ? -9.209 4.752 13.151 1.00 96.81 85 VAL A O 1
ATOM 682 N N . THR A 1 86 ? -9.701 2.644 12.546 1.00 95.31 86 THR A N 1
ATOM 683 C CA . THR A 1 86 ? -10.826 2.485 13.475 1.00 95.31 86 THR A CA 1
ATOM 684 C C . THR A 1 86 ? -10.681 1.203 14.278 1.00 95.31 86 THR A C 1
ATOM 686 O O . THR A 1 86 ? -10.046 0.253 13.824 1.00 95.31 86 THR A O 1
ATOM 689 N N . GLN A 1 87 ? -11.244 1.171 15.479 1.00 93.19 87 GLN A N 1
ATOM 690 C CA . GLN A 1 87 ? -11.242 -0.010 16.330 1.00 93.19 87 GLN A CA 1
ATOM 691 C C . GLN A 1 87 ? -12.658 -0.305 16.807 1.00 93.19 87 GLN A C 1
ATOM 693 O O . GLN A 1 87 ? -13.364 0.585 17.275 1.00 93.19 87 GLN A O 1
ATOM 698 N N . GLU A 1 88 ? -13.071 -1.554 16.652 1.00 90.75 88 GLU A N 1
ATOM 699 C CA . GLU A 1 88 ? -14.345 -2.063 17.142 1.00 90.75 88 GLU A CA 1
ATOM 700 C C . GLU A 1 88 ? -14.167 -2.602 18.561 1.00 90.75 88 GLU A C 1
ATOM 702 O O . GLU A 1 88 ? -13.283 -3.432 18.808 1.00 90.75 88 GLU A O 1
ATOM 707 N N . ASP A 1 89 ? -15.012 -2.142 19.483 1.00 86.44 89 ASP A N 1
ATOM 708 C CA . ASP A 1 89 ? -15.091 -2.695 20.832 1.00 86.44 89 ASP A CA 1
ATOM 709 C C . ASP A 1 89 ? -15.965 -3.973 20.814 1.00 86.44 89 ASP A C 1
ATOM 711 O O . ASP A 1 89 ? -17.151 -3.925 20.455 1.00 86.44 89 ASP A O 1
ATOM 715 N N . PRO A 1 90 ? -15.405 -5.142 21.197 1.00 78.56 90 PRO A N 1
ATOM 716 C CA . PRO A 1 90 ? -16.127 -6.412 21.185 1.00 78.56 90 PRO A CA 1
ATOM 717 C C . PRO A 1 90 ? -17.362 -6.446 22.095 1.00 78.56 90 PRO A C 1
ATOM 719 O O . PRO A 1 90 ? -18.237 -7.290 21.893 1.00 78.56 90 PRO A O 1
ATOM 722 N N . ALA A 1 91 ? -17.424 -5.597 23.125 1.00 82.38 91 ALA A N 1
ATOM 723 C CA . ALA A 1 91 ? -18.458 -5.651 24.153 1.00 82.38 91 ALA A CA 1
ATOM 724 C C . ALA A 1 91 ? -19.746 -4.916 23.756 1.00 82.38 91 ALA A C 1
ATOM 726 O O . ALA A 1 91 ? -20.838 -5.366 24.109 1.00 82.38 91 ALA A O 1
ATOM 727 N N . ASN A 1 92 ? -19.638 -3.798 23.038 1.00 83.50 92 ASN A N 1
ATOM 728 C CA . ASN A 1 92 ? -20.764 -2.909 22.723 1.00 83.50 92 ASN A CA 1
ATOM 729 C C . ASN A 1 92 ? -20.978 -2.682 21.212 1.00 83.50 92 ASN A C 1
ATOM 731 O O . ASN A 1 92 ? -21.946 -2.015 20.852 1.00 83.50 92 ASN A O 1
ATOM 735 N N . GLN A 1 93 ? -20.141 -3.262 20.338 1.00 78.69 93 GLN A N 1
ATOM 736 C CA . GLN A 1 93 ? -20.177 -3.070 18.878 1.00 78.69 93 GLN A CA 1
ATOM 737 C C . GLN A 1 93 ? -20.028 -1.601 18.442 1.00 78.69 93 GLN A C 1
ATOM 739 O O . GLN A 1 93 ? -20.418 -1.236 17.331 1.00 78.69 93 GLN A O 1
ATOM 744 N N . GLU A 1 94 ? -19.462 -0.743 19.293 1.00 86.94 94 GLU A N 1
ATOM 745 C CA . GLU A 1 94 ? -19.137 0.626 18.907 1.00 86.94 94 GLU A CA 1
ATOM 746 C C . GLU A 1 94 ? -17.819 0.659 18.128 1.00 86.94 94 GLU A C 1
ATOM 748 O O . GLU A 1 94 ? -16.849 -0.026 18.457 1.00 86.94 94 GLU A O 1
ATOM 753 N N . THR A 1 95 ? -17.784 1.465 17.066 1.00 89.31 95 THR A N 1
ATOM 754 C CA . THR A 1 95 ? -16.574 1.708 16.275 1.00 89.31 95 THR A CA 1
ATOM 755 C C . THR A 1 95 ? -15.972 3.050 16.674 1.00 89.31 95 THR A C 1
ATOM 757 O O . THR A 1 95 ? -16.543 4.104 16.390 1.00 89.31 95 THR A O 1
ATOM 760 N N . ALA A 1 96 ? -14.803 3.019 17.309 1.00 92.88 96 ALA A N 1
ATOM 761 C CA . ALA A 1 96 ? -14.038 4.206 17.658 1.00 92.88 96 ALA A CA 1
ATOM 762 C C . ALA A 1 96 ? -13.097 4.601 16.509 1.00 92.88 96 ALA A C 1
ATOM 764 O O . ALA A 1 96 ? -12.349 3.773 15.986 1.00 92.88 96 ALA A O 1
ATOM 765 N N . HIS A 1 97 ? -13.103 5.879 16.122 1.00 92.94 97 HIS A N 1
ATOM 766 C CA . HIS A 1 97 ? -12.091 6.436 15.220 1.00 92.94 97 HIS A CA 1
ATOM 767 C C . HIS A 1 97 ? -10.828 6.765 16.014 1.00 92.94 97 HIS A C 1
ATOM 769 O O . HIS A 1 97 ? -10.889 7.519 16.984 1.00 92.94 97 HIS A O 1
ATOM 775 N N . LEU A 1 98 ? -9.698 6.174 15.618 1.00 92.44 98 LEU A N 1
ATOM 776 C CA . LEU A 1 98 ? -8.422 6.358 16.305 1.00 92.44 98 LEU A CA 1
ATOM 777 C C . LEU A 1 98 ? -7.634 7.519 15.697 1.00 92.44 98 LEU A C 1
ATOM 779 O O . LEU A 1 98 ? -7.214 8.428 16.410 1.00 92.44 98 LEU A O 1
ATOM 783 N N . ARG A 1 99 ? -7.416 7.477 14.376 1.00 94.06 99 ARG A N 1
ATOM 784 C CA . ARG A 1 99 ? -6.653 8.489 13.629 1.00 94.06 99 ARG A CA 1
ATOM 785 C C . ARG A 1 99 ? -6.878 8.386 12.123 1.00 94.06 99 ARG A C 1
ATOM 787 O O . ARG A 1 99 ? -7.314 7.352 11.621 1.00 94.06 99 ARG A O 1
ATOM 794 N N . GLU A 1 100 ? -6.530 9.449 11.407 1.00 96.12 100 GLU A N 1
ATOM 795 C CA . GLU A 1 100 ? -6.398 9.461 9.945 1.00 96.12 100 GLU A CA 1
ATOM 796 C C . GLU A 1 100 ? -4.908 9.370 9.582 1.00 96.12 100 GLU A C 1
ATOM 798 O O . GLU A 1 100 ? -4.079 9.990 10.247 1.00 96.12 100 GLU A O 1
ATOM 803 N N . LEU A 1 101 ? -4.576 8.598 8.548 1.00 96.38 101 LEU A N 1
ATOM 804 C CA . LEU A 1 101 ? -3.229 8.490 7.983 1.00 96.38 101 LEU A CA 1
ATOM 805 C C . LEU A 1 101 ? -3.264 8.891 6.504 1.00 96.38 101 LEU A C 1
ATOM 807 O O . LEU A 1 101 ? -4.255 8.652 5.812 1.00 96.38 101 LEU A O 1
ATOM 811 N N . GLY A 1 102 ? -2.190 9.494 6.007 1.00 96.81 102 GLY A N 1
ATOM 812 C CA . GLY A 1 102 ? -2.074 9.973 4.634 1.00 96.81 102 GLY A CA 1
ATOM 813 C C . GLY A 1 102 ? -0.749 9.603 3.979 1.00 96.81 102 GLY A C 1
ATOM 814 O O . GLY A 1 102 ? -0.001 8.752 4.449 1.00 96.81 102 GLY A O 1
ATOM 815 N N . ARG A 1 103 ? -0.454 10.249 2.847 1.00 95.75 103 ARG A N 1
ATOM 816 C CA . ARG A 1 103 ? 0.771 9.994 2.079 1.00 95.75 103 ARG A CA 1
ATOM 817 C C . ARG A 1 103 ? 2.030 10.097 2.950 1.00 95.75 103 ARG A C 1
ATOM 819 O O . ARG A 1 103 ? 2.303 11.147 3.522 1.00 95.75 103 ARG A O 1
ATOM 826 N N . GLY A 1 104 ? 2.838 9.039 2.933 1.00 93.94 104 GLY A N 1
ATOM 827 C CA . GLY A 1 104 ? 4.075 8.903 3.701 1.00 93.94 104 GLY A CA 1
ATOM 828 C C . GLY A 1 104 ? 3.889 8.220 5.057 1.00 93.94 104 GLY A C 1
ATOM 829 O O . GLY A 1 104 ? 4.871 7.725 5.609 1.00 93.94 104 GLY A O 1
ATOM 830 N N . ASP A 1 105 ? 2.655 8.129 5.556 1.00 93.94 105 ASP A N 1
ATOM 831 C CA . ASP A 1 105 ? 2.337 7.315 6.724 1.00 93.94 105 ASP A CA 1
ATOM 832 C C . ASP A 1 105 ? 2.272 5.829 6.351 1.00 93.94 105 ASP A C 1
ATOM 834 O O . ASP A 1 105 ? 2.182 5.438 5.181 1.00 93.94 105 ASP A O 1
ATOM 838 N N . TRP A 1 106 ? 2.316 4.983 7.373 1.00 93.56 106 TRP A N 1
ATOM 839 C CA . TRP A 1 106 ? 2.376 3.536 7.237 1.00 93.56 106 TRP A CA 1
ATOM 840 C C . TRP A 1 106 ? 1.571 2.849 8.346 1.00 93.56 106 TRP A C 1
ATOM 842 O O . TRP A 1 106 ? 1.214 3.466 9.352 1.00 93.56 106 TRP A O 1
ATOM 852 N N . PHE A 1 107 ? 1.244 1.571 8.149 1.00 93.38 107 PHE A N 1
ATOM 853 C CA . PHE A 1 107 ? 0.500 0.763 9.118 1.00 93.38 107 PHE A CA 1
ATOM 854 C C . PHE A 1 107 ? 0.724 -0.742 8.913 1.00 93.38 107 PHE A C 1
ATOM 856 O O . PHE A 1 107 ? 1.190 -1.200 7.868 1.00 93.38 107 PHE A O 1
ATOM 863 N N . GLY A 1 108 ? 0.328 -1.530 9.914 1.00 90.12 108 GLY A N 1
ATOM 864 C CA . GLY A 1 108 ? 0.315 -2.993 9.846 1.00 90.12 108 GLY A CA 1
ATOM 865 C C . GLY A 1 108 ? 1.529 -3.665 10.490 1.00 90.12 108 GLY A C 1
ATOM 866 O O . GLY A 1 108 ? 1.578 -4.889 10.562 1.00 90.12 108 GLY A O 1
ATOM 867 N N . GLU A 1 109 ? 2.451 -2.882 11.036 1.00 87.62 109 GLU A N 1
ATOM 868 C CA . GLU A 1 109 ? 3.637 -3.300 11.780 1.00 87.62 109 GLU A CA 1
ATOM 869 C C . GLU A 1 109 ? 3.310 -4.194 12.982 1.00 87.62 109 GLU A C 1
ATOM 871 O O . GLU A 1 109 ? 4.028 -5.157 13.248 1.00 87.62 109 GLU A O 1
ATOM 876 N N . ARG A 1 110 ? 2.198 -3.927 13.685 1.00 83.00 110 ARG A N 1
ATOM 877 C CA . ARG A 1 110 ? 1.861 -4.624 14.942 1.00 83.00 110 ARG A CA 1
ATOM 878 C C . ARG A 1 110 ? 1.668 -6.121 14.750 1.00 83.00 110 ARG A C 1
ATOM 880 O O . ARG A 1 110 ? 2.152 -6.921 15.546 1.00 83.00 110 ARG A O 1
ATOM 887 N N . ALA A 1 111 ? 0.987 -6.504 13.672 1.00 83.81 111 ALA A N 1
ATOM 888 C CA . ALA A 1 111 ? 0.755 -7.911 13.366 1.00 83.81 111 ALA A CA 1
ATOM 889 C C . ALA A 1 111 ? 2.068 -8.639 13.026 1.00 83.81 111 ALA A C 1
ATOM 891 O O . ALA A 1 111 ? 2.167 -9.845 13.213 1.00 83.81 111 ALA A O 1
ATOM 892 N N . LEU A 1 112 ? 3.110 -7.922 12.592 1.00 83.38 112 LEU A N 1
ATOM 893 C CA . LEU A 1 112 ? 4.397 -8.521 12.228 1.00 83.38 112 LEU A CA 1
ATOM 894 C C . LEU A 1 112 ? 5.302 -8.811 13.437 1.00 83.38 112 LEU A C 1
ATOM 896 O O . LEU A 1 112 ? 6.268 -9.570 13.311 1.00 83.38 112 LEU A O 1
ATOM 900 N N . GLN A 1 113 ? 4.994 -8.217 14.595 1.00 74.19 113 GLN A N 1
ATOM 901 C CA . GLN A 1 113 ? 5.757 -8.353 15.840 1.00 74.19 113 GLN A CA 1
ATOM 902 C C . GLN A 1 113 ? 5.235 -9.470 16.764 1.00 74.19 113 GLN A C 1
ATOM 904 O O . GLN A 1 113 ? 6.001 -9.969 17.586 1.00 74.19 113 GLN A O 1
ATOM 909 N N . GLY A 1 114 ? 3.958 -9.855 16.646 1.00 70.62 114 GLY A N 1
ATOM 910 C CA . GLY A 1 114 ? 3.271 -10.756 17.584 1.00 70.62 114 GLY A CA 1
ATOM 911 C C . GLY A 1 114 ? 2.596 -11.962 16.924 1.00 70.62 114 GLY A C 1
ATOM 912 O O . GLY A 1 114 ? 3.227 -12.690 16.168 1.00 70.62 114 GLY A O 1
ATOM 913 N N . GLU A 1 115 ? 1.316 -12.177 17.245 1.00 69.75 115 GLU A N 1
ATOM 914 C CA . GLU A 1 115 ? 0.500 -13.338 16.828 1.00 69.75 115 GLU A CA 1
ATOM 915 C C . GLU A 1 115 ? -0.161 -13.186 15.447 1.00 69.75 115 GLU A C 1
ATOM 917 O O . GLU A 1 115 ? -1.133 -13.868 15.136 1.00 69.75 115 GLU A O 1
ATOM 922 N N . ASP A 1 116 ? 0.321 -12.263 14.618 1.00 82.75 116 ASP A N 1
ATOM 923 C CA . ASP A 1 116 ? -0.178 -12.058 13.253 1.00 82.75 116 ASP A CA 1
ATOM 924 C C . ASP A 1 116 ? -1.617 -11.542 13.189 1.00 82.75 116 ASP A C 1
ATOM 926 O O . ASP A 1 116 ? -2.216 -11.524 12.122 1.00 82.75 116 ASP A O 1
ATOM 930 N N . VAL A 1 117 ? -2.169 -11.053 14.301 1.00 90.06 117 VAL A N 1
ATOM 931 C CA . VAL A 1 117 ? -3.534 -10.517 14.369 1.00 90.06 117 VAL A CA 1
ATOM 932 C C . VAL A 1 117 ? -3.537 -8.999 14.211 1.00 90.06 117 VAL A C 1
ATOM 934 O O . VAL A 1 117 ? -2.794 -8.265 14.868 1.00 90.06 117 VAL A O 1
ATOM 937 N N . ARG A 1 118 ? -4.421 -8.502 13.346 1.00 92.75 118 ARG A N 1
ATOM 938 C CA . ARG A 1 118 ? -4.653 -7.069 13.140 1.00 92.75 118 ARG A CA 1
ATOM 939 C C . ARG A 1 118 ? -5.457 -6.486 14.303 1.00 92.75 118 ARG A C 1
ATOM 941 O O . ARG A 1 118 ? -6.551 -6.950 14.607 1.00 92.75 118 ARG A O 1
ATOM 948 N N . THR A 1 119 ? -4.939 -5.441 14.943 1.00 90.56 119 THR A N 1
ATOM 949 C CA . THR A 1 119 ? -5.545 -4.854 16.156 1.00 90.56 119 THR A CA 1
ATOM 950 C C . THR A 1 119 ? -6.610 -3.792 15.879 1.00 90.56 119 THR A C 1
ATOM 952 O O . THR A 1 119 ? -7.318 -3.393 16.799 1.00 90.56 119 THR A O 1
ATOM 955 N N . ALA A 1 120 ? -6.696 -3.314 14.639 1.00 93.25 120 ALA A N 1
ATOM 956 C CA . ALA A 1 120 ? -7.594 -2.256 14.198 1.00 93.25 120 ALA A CA 1
ATOM 957 C C . ALA A 1 120 ? -7.952 -2.457 12.718 1.00 93.25 120 ALA A C 1
ATOM 959 O O . ALA A 1 120 ? -7.235 -3.140 11.979 1.00 93.25 120 ALA A O 1
ATOM 960 N N . ASN A 1 121 ? -9.052 -1.845 12.295 1.00 95.88 121 ASN A N 1
ATOM 961 C CA . ASN A 1 121 ? -9.429 -1.690 10.901 1.00 95.88 121 ASN A CA 1
ATOM 962 C C . ASN A 1 121 ? -8.641 -0.534 10.271 1.00 95.88 121 ASN A C 1
ATOM 964 O O . ASN A 1 121 ? -8.373 0.477 10.925 1.00 95.88 121 ASN A O 1
ATOM 968 N N . VAL A 1 122 ? -8.348 -0.647 8.978 1.00 97.75 122 VAL A N 1
ATOM 969 C CA . VAL A 1 122 ? -7.851 0.462 8.154 1.00 97.75 122 VAL A CA 1
ATOM 970 C C . VAL A 1 122 ? -8.727 0.545 6.917 1.00 97.75 122 VAL A C 1
ATOM 972 O O . VAL A 1 122 ? -8.793 -0.408 6.140 1.00 97.75 122 VAL A O 1
ATOM 975 N N . VAL A 1 123 ? -9.421 1.668 6.767 1.00 98.06 123 VAL A N 1
ATOM 976 C CA . VAL A 1 123 ? -10.434 1.880 5.729 1.00 98.06 123 VAL A CA 1
ATOM 977 C C . VAL A 1 123 ? -10.024 3.070 4.877 1.00 98.06 123 VAL A C 1
ATOM 979 O O . VAL A 1 123 ? -9.681 4.119 5.418 1.00 98.06 123 VAL A O 1
ATOM 982 N N . ALA A 1 124 ? -10.044 2.921 3.559 1.00 98.50 124 ALA A N 1
ATOM 983 C CA . ALA A 1 124 ? -9.793 4.016 2.635 1.00 98.50 124 ALA A CA 1
ATOM 984 C C . ALA A 1 124 ? -10.852 5.124 2.798 1.00 98.50 124 ALA A C 1
ATOM 986 O O . ALA A 1 124 ? -12.038 4.835 2.943 1.00 98.50 124 ALA A O 1
ATOM 987 N N . SER A 1 125 ? -10.416 6.387 2.811 1.00 95.75 125 SER A N 1
ATOM 988 C CA . SER A 1 125 ? -11.288 7.577 2.870 1.00 95.75 125 SER A CA 1
ATOM 989 C C . SER A 1 125 ? -11.257 8.425 1.587 1.00 95.75 125 SER A C 1
ATOM 991 O O . SER A 1 125 ? -11.761 9.548 1.559 1.00 95.75 125 SER A O 1
ATOM 993 N N . ASP A 1 126 ? -10.593 7.898 0.557 1.00 94.12 126 ASP A N 1
ATOM 994 C CA . ASP A 1 126 ? -10.396 8.398 -0.809 1.00 94.12 126 ASP A CA 1
ATOM 995 C C . ASP A 1 126 ? -9.939 7.190 -1.666 1.00 94.12 126 ASP A C 1
ATOM 997 O O . ASP A 1 126 ? -9.735 6.097 -1.137 1.00 94.12 126 ASP A O 1
ATOM 1001 N N . THR A 1 127 ? -9.693 7.364 -2.964 1.00 97.62 127 THR A N 1
ATOM 1002 C CA . THR A 1 127 ? -8.865 6.450 -3.755 1.00 97.62 127 THR A CA 1
ATOM 1003 C C . THR A 1 127 ? -7.438 6.420 -3.187 1.00 97.62 127 THR A C 1
ATOM 1005 O O . THR A 1 127 ? -6.654 7.367 -3.329 1.00 97.62 127 THR A O 1
ATOM 1008 N N . VAL A 1 128 ? -7.073 5.298 -2.573 1.00 98.56 128 VAL A N 1
ATOM 1009 C CA . VAL A 1 128 ? -5.784 5.087 -1.906 1.00 98.56 128 VAL A CA 1
ATOM 1010 C C . VAL A 1 128 ? -4.869 4.237 -2.771 1.00 98.56 128 VAL A C 1
ATOM 1012 O O . VAL A 1 128 ? -5.292 3.322 -3.470 1.00 98.56 128 VAL A O 1
ATOM 1015 N N . THR A 1 129 ? -3.575 4.537 -2.728 1.00 98.38 129 THR A N 1
ATOM 1016 C CA . THR A 1 129 ? -2.532 3.648 -3.246 1.00 98.38 129 THR A CA 1
ATOM 1017 C C . THR A 1 129 ? -1.540 3.359 -2.133 1.00 98.38 129 THR A C 1
ATOM 1019 O O . THR A 1 129 ? -1.043 4.279 -1.478 1.00 98.38 129 THR A O 1
ATOM 1022 N N . CYS A 1 130 ? -1.270 2.076 -1.918 1.00 98.12 130 CYS A N 1
ATOM 1023 C CA . CYS A 1 130 ? -0.307 1.593 -0.944 1.00 98.12 130 CYS A CA 1
ATOM 1024 C C . CYS A 1 130 ? 0.838 0.869 -1.647 1.00 98.12 130 CYS A C 1
ATOM 1026 O O . CYS A 1 130 ? 0.611 0.129 -2.601 1.00 98.12 130 CYS A O 1
ATOM 1028 N N . LEU A 1 131 ? 2.047 1.043 -1.121 1.00 97.06 131 LEU A N 1
ATOM 1029 C CA . LEU A 1 131 ? 3.159 0.132 -1.351 1.00 97.06 131 LEU A CA 1
ATOM 1030 C C . LEU A 1 131 ? 3.160 -0.903 -0.226 1.00 97.06 131 LEU A C 1
ATOM 1032 O O . LEU A 1 131 ? 3.109 -0.542 0.953 1.00 97.06 131 LEU A O 1
ATOM 1036 N N . VAL A 1 132 ? 3.183 -2.173 -0.600 1.00 96.56 132 VAL A N 1
ATOM 1037 C CA . VAL A 1 132 ? 2.991 -3.322 0.280 1.00 96.56 132 VAL A CA 1
ATOM 1038 C C . VAL A 1 132 ? 4.260 -4.155 0.282 1.00 96.56 132 VAL A C 1
ATOM 1040 O O . VAL A 1 132 ? 4.851 -4.392 -0.769 1.00 96.56 132 VAL A O 1
ATOM 1043 N N . ILE A 1 133 ? 4.673 -4.598 1.464 1.00 94.12 133 ILE A N 1
ATOM 1044 C CA . ILE A 1 133 ? 5.761 -5.563 1.633 1.00 94.12 133 ILE A CA 1
ATOM 1045 C C . ILE A 1 133 ? 5.305 -6.693 2.545 1.00 94.12 133 ILE A C 1
ATOM 1047 O O . ILE A 1 133 ? 4.490 -6.493 3.452 1.00 94.12 133 ILE A O 1
ATOM 1051 N N . ASP A 1 134 ? 5.849 -7.880 2.312 1.00 93.19 134 ASP A N 1
ATOM 1052 C CA . ASP A 1 134 ? 5.634 -9.032 3.173 1.00 93.19 134 ASP A CA 1
ATOM 1053 C C . ASP A 1 134 ? 6.423 -8.922 4.494 1.00 93.19 134 ASP A C 1
ATOM 1055 O O . ASP A 1 134 ? 7.306 -8.075 4.687 1.00 93.19 134 ASP A O 1
ATOM 1059 N N . ARG A 1 135 ? 6.086 -9.812 5.425 1.00 89.81 135 ARG A N 1
ATOM 1060 C CA . ARG A 1 135 ? 6.679 -9.922 6.758 1.00 89.81 135 ARG A CA 1
ATOM 1061 C C . ARG A 1 135 ? 8.185 -10.127 6.744 1.00 89.81 135 ARG A C 1
ATOM 1063 O O . ARG A 1 135 ? 8.873 -9.527 7.571 1.00 89.81 135 ARG A O 1
ATOM 1070 N N . ASP A 1 136 ? 8.681 -11.014 5.893 1.00 89.81 136 ASP A N 1
ATOM 1071 C CA . ASP A 1 136 ? 10.092 -11.387 5.878 1.00 89.81 136 ASP A CA 1
ATOM 1072 C C . ASP A 1 136 ? 10.912 -10.204 5.364 1.00 89.81 136 ASP A C 1
ATOM 1074 O O . ASP A 1 136 ? 11.871 -9.780 6.014 1.00 89.81 136 ASP A O 1
ATOM 1078 N N . SER A 1 137 ? 10.454 -9.578 4.280 1.00 91.12 137 SER A N 1
ATOM 1079 C CA . SER A 1 137 ? 10.992 -8.325 3.753 1.00 91.12 137 SER A CA 1
ATOM 1080 C C . SER A 1 137 ? 10.997 -7.216 4.813 1.00 91.12 137 SER A C 1
ATOM 1082 O O . SER A 1 137 ? 12.030 -6.580 5.036 1.00 91.12 137 SER A O 1
ATOM 1084 N N . PHE A 1 138 ? 9.893 -7.019 5.545 1.00 89.19 138 PHE A N 1
ATOM 1085 C CA . PHE A 1 138 ? 9.824 -6.043 6.641 1.00 89.19 138 PHE A CA 1
ATOM 1086 C C . PHE A 1 138 ? 10.845 -6.335 7.755 1.00 89.19 138 PHE A C 1
ATOM 1088 O O . PHE A 1 138 ? 11.578 -5.438 8.182 1.00 89.19 138 PHE A O 1
ATOM 1095 N N . LYS A 1 139 ? 10.932 -7.591 8.213 1.00 86.88 139 LYS A N 1
ATOM 1096 C CA . LYS A 1 139 ? 11.856 -8.014 9.280 1.00 86.88 139 LYS A CA 1
ATOM 1097 C C . LYS A 1 139 ? 13.322 -7.901 8.875 1.00 86.88 139 LYS A C 1
ATOM 1099 O O . LYS A 1 139 ? 14.168 -7.595 9.707 1.00 86.88 139 LYS A O 1
ATOM 1104 N N . HIS A 1 140 ? 13.644 -8.143 7.610 1.00 87.25 140 HIS A N 1
ATOM 1105 C CA . HIS A 1 140 ? 15.021 -8.062 7.135 1.00 87.25 140 HIS A CA 1
ATOM 1106 C C . HIS A 1 140 ? 15.476 -6.634 6.825 1.00 87.25 140 HIS A C 1
ATOM 1108 O O . HIS A 1 140 ? 16.672 -6.358 6.917 1.00 87.25 140 HIS A O 1
ATOM 1114 N N . LEU A 1 141 ? 14.554 -5.738 6.455 1.00 86.06 141 LEU A N 1
ATOM 1115 C CA . LEU A 1 141 ? 14.902 -4.421 5.915 1.00 86.06 141 LEU A CA 1
ATOM 1116 C C . LEU A 1 141 ? 14.551 -3.247 6.844 1.00 86.06 141 LEU A C 1
ATOM 1118 O O . LEU A 1 141 ? 15.247 -2.237 6.801 1.00 86.06 141 LEU A O 1
ATOM 1122 N N . ILE A 1 142 ? 13.504 -3.348 7.674 1.00 79.69 142 ILE A N 1
ATOM 1123 C CA . ILE A 1 142 ? 12.930 -2.190 8.393 1.00 79.69 142 ILE A CA 1
ATOM 1124 C C . ILE A 1 142 ? 12.867 -2.382 9.917 1.00 79.69 142 ILE A C 1
ATOM 1126 O O . ILE A 1 142 ? 12.922 -1.395 10.651 1.00 79.69 142 ILE A O 1
ATOM 1130 N N . SER A 1 143 ? 12.806 -3.613 10.439 1.00 69.81 143 SER A N 1
ATOM 1131 C CA . SER A 1 143 ? 12.492 -3.852 11.863 1.00 69.81 143 SER A CA 1
ATOM 1132 C C . SER A 1 143 ? 13.514 -3.336 12.889 1.00 69.81 143 SER A C 1
ATOM 1134 O O . SER A 1 143 ? 13.260 -3.436 14.084 1.00 69.81 143 SER A O 1
ATOM 1136 N N . GLY A 1 144 ? 14.673 -2.832 12.455 1.00 65.50 144 GLY A N 1
ATOM 1137 C CA . GLY A 1 144 ? 15.687 -2.222 13.324 1.00 65.50 144 GLY A CA 1
ATOM 1138 C C . GLY A 1 144 ? 15.486 -0.726 13.594 1.00 65.50 144 GLY A C 1
ATOM 1139 O O . GLY A 1 144 ? 16.313 -0.130 14.278 1.00 65.50 144 GLY A O 1
ATOM 1140 N N . LEU A 1 145 ? 14.445 -0.100 13.035 1.00 62.66 145 LEU A N 1
ATOM 1141 C CA . LEU A 1 145 ? 14.153 1.316 13.254 1.00 62.66 145 LEU A CA 1
ATOM 1142 C C . LEU A 1 145 ? 13.242 1.514 14.475 1.00 62.66 145 LEU A C 1
ATOM 1144 O O . LEU A 1 145 ? 12.034 1.269 14.407 1.00 62.66 145 LEU A O 1
ATOM 1148 N N . ASP A 1 146 ? 13.818 2.030 15.562 1.00 54.69 146 ASP A N 1
ATOM 1149 C CA . ASP A 1 146 ? 13.099 2.377 16.798 1.00 54.69 146 ASP A CA 1
ATOM 1150 C C . ASP A 1 146 ? 11.941 3.369 16.536 1.00 54.69 146 ASP A C 1
ATOM 1152 O O . ASP A 1 146 ? 10.857 3.230 17.101 1.00 54.69 146 ASP A O 1
ATOM 1156 N N . ASP A 1 147 ? 12.109 4.304 15.592 1.00 53.84 147 ASP A N 1
ATOM 1157 C CA . ASP A 1 147 ? 11.088 5.296 15.203 1.00 53.84 147 ASP A CA 1
ATOM 1158 C C . ASP A 1 147 ? 9.933 4.720 14.363 1.00 53.84 147 ASP A C 1
ATOM 1160 O O . ASP A 1 147 ? 8.808 5.223 14.433 1.00 53.84 147 ASP A O 1
ATOM 1164 N N . VAL A 1 148 ? 10.180 3.659 13.581 1.00 55.28 148 VAL A N 1
ATOM 1165 C CA . VAL A 1 148 ? 9.124 2.933 12.843 1.00 55.28 148 VAL A CA 1
ATOM 1166 C C . VAL A 1 148 ? 8.351 2.010 13.784 1.00 55.28 148 VAL A C 1
ATOM 1168 O O . VAL A 1 148 ? 7.254 1.585 13.468 1.00 55.28 148 VAL A O 1
ATOM 1171 N N . SER A 1 149 ? 8.875 1.715 14.971 1.00 50.59 149 SER A N 1
ATOM 1172 C CA . SER A 1 149 ? 8.144 0.928 15.964 1.00 50.59 149 SER A CA 1
ATOM 1173 C C . SER A 1 149 ? 7.410 1.803 16.986 1.00 50.59 149 SER A C 1
ATOM 1175 O O . SER A 1 149 ? 6.343 1.403 17.431 1.00 50.59 149 SER A O 1
ATOM 1177 N N . ASN A 1 150 ? 7.907 3.003 17.322 1.00 46.38 150 ASN A N 1
ATOM 1178 C CA . ASN A 1 150 ? 7.347 3.823 18.411 1.00 46.38 150 ASN A CA 1
ATOM 1179 C C . ASN A 1 150 ? 6.298 4.873 18.004 1.00 46.38 150 ASN A C 1
ATOM 1181 O O . ASN A 1 150 ? 5.385 5.139 18.785 1.00 46.38 150 ASN A O 1
ATOM 1185 N N . LYS A 1 151 ? 6.353 5.463 16.800 1.00 48.59 151 LYS A N 1
ATOM 1186 C CA . LYS A 1 151 ? 5.428 6.564 16.434 1.00 48.59 151 LYS A CA 1
ATOM 1187 C C . LYS A 1 151 ? 3.954 6.159 16.326 1.00 48.59 151 LYS A C 1
ATOM 1189 O O . LYS A 1 151 ? 3.077 7.015 16.359 1.00 48.59 151 LYS A O 1
ATOM 1194 N N . GLY A 1 152 ? 3.664 4.864 16.213 1.00 47.28 152 GLY A N 1
ATOM 1195 C CA . GLY A 1 152 ? 2.294 4.356 16.198 1.00 47.28 152 GLY A CA 1
ATOM 1196 C C . GLY A 1 152 ? 1.592 4.385 17.562 1.00 47.28 152 GLY A C 1
ATOM 1197 O O . GLY A 1 152 ? 0.374 4.203 17.581 1.00 47.28 152 GLY A O 1
ATOM 1198 N N . TYR A 1 153 ? 2.321 4.593 18.665 1.00 50.75 153 TYR A N 1
ATOM 1199 C CA . TYR A 1 153 ? 1.846 4.290 20.019 1.00 50.75 153 TYR A CA 1
ATOM 1200 C C . TYR A 1 153 ? 1.431 5.518 20.845 1.00 50.75 153 TYR A C 1
ATOM 1202 O O . TYR A 1 153 ? 0.439 5.438 21.564 1.00 50.75 153 TYR A O 1
ATOM 1210 N N . GLU A 1 154 ? 2.104 6.666 20.720 1.00 47.28 154 GLU A N 1
ATOM 1211 C CA . GLU A 1 154 ? 1.870 7.783 21.657 1.00 47.28 154 GLU A CA 1
ATOM 1212 C C . GLU A 1 154 ? 0.494 8.464 21.499 1.00 47.28 154 GLU A C 1
ATOM 1214 O O . GLU A 1 154 ? -0.081 8.914 22.487 1.00 47.28 154 GLU A O 1
ATOM 1219 N N . ASP A 1 155 ? -0.104 8.470 20.304 1.00 44.28 155 ASP A N 1
ATOM 1220 C CA . ASP A 1 155 ? -1.373 9.185 20.075 1.00 44.28 155 ASP A CA 1
ATOM 1221 C C . ASP A 1 155 ? -2.630 8.423 20.542 1.00 44.28 155 ASP A C 1
ATOM 1223 O O . ASP A 1 155 ? -3.684 9.036 20.727 1.00 44.28 155 ASP A O 1
ATOM 1227 N N . ALA A 1 156 ? -2.545 7.100 20.738 1.00 42.00 156 ALA A N 1
ATOM 1228 C CA . ALA A 1 156 ? -3.693 6.270 21.123 1.00 42.00 156 ALA A CA 1
ATOM 1229 C C . ALA A 1 156 ? -3.843 6.116 22.648 1.00 42.00 156 ALA A C 1
ATOM 1231 O O . ALA A 1 156 ? -4.963 6.023 23.144 1.00 42.00 156 ALA A O 1
ATOM 1232 N N . GLU A 1 157 ? -2.741 6.132 23.402 1.00 40.72 157 GLU A N 1
ATOM 1233 C CA . GLU A 1 157 ? -2.772 5.995 24.868 1.00 40.72 157 GLU A CA 1
ATOM 1234 C C . GLU A 1 157 ? -3.107 7.312 25.587 1.00 40.72 157 GLU A C 1
ATOM 1236 O O . GLU A 1 157 ? -3.595 7.293 26.713 1.00 40.72 157 GLU A O 1
ATOM 1241 N N . LEU A 1 158 ? -2.939 8.467 24.933 1.00 37.59 158 LEU A N 1
ATOM 1242 C CA . LEU A 1 158 ? -3.233 9.780 25.526 1.00 37.59 158 LEU A CA 1
ATOM 1243 C C . LEU A 1 158 ? -4.735 10.123 25.618 1.00 37.59 158 LEU A C 1
ATOM 1245 O O . LEU A 1 158 ? -5.080 11.216 26.074 1.00 37.59 158 LEU A O 1
ATOM 1249 N N . LYS A 1 159 ? -5.638 9.230 25.192 1.00 34.25 159 LYS A N 1
ATOM 1250 C CA . LYS A 1 159 ? -7.098 9.447 25.245 1.00 34.25 159 LYS A CA 1
ATOM 1251 C C . LYS A 1 159 ? -7.903 8.320 25.909 1.00 34.25 159 LYS A C 1
ATOM 1253 O O . LYS A 1 159 ? -9.131 8.360 25.820 1.00 34.25 159 LYS A O 1
ATOM 1258 N N . ALA A 1 160 ? -7.244 7.366 26.568 1.00 31.73 160 ALA A N 1
ATOM 1259 C CA . ALA A 1 160 ? -7.904 6.381 27.430 1.00 31.73 160 ALA A CA 1
ATOM 1260 C C . ALA A 1 160 ? -8.073 6.909 28.864 1.00 31.73 160 ALA A C 1
ATOM 1262 O O . ALA A 1 160 ? -7.124 7.542 29.381 1.00 31.73 160 ALA A O 1
#

Sequence (160 aa):
LVEVKLWAIDRQCFQTIMMRTGLIKHAEYMDFLKSVPSFQGLSEETLSKLADVMEETHYEDGEFIVRQGATGDTFFIISKGKVNVTQEDPANQETAHLRELGRGDWFGERALQGEDVRTANVVASDTVTCLVIDRDSFKHLISGLDDVSNKGYEDAELKA

Organism: NCBI:txid8208

pLDDT: mean 87.18, std 15.01, range [31.73, 98.56]

Foldseek 3Di:
DDDDDDDD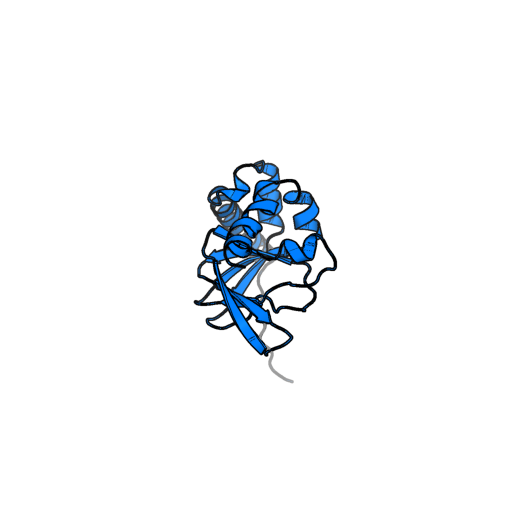DDPVRVVVVCVVVLVVQLVVQLVLLCVQPLNVPFDSVLSSLLSVQWDKDKDAAFDWPDDFFDFAFKKKAWQAAKKWKWAADPPPRDIHTQDMDGHSDIDDVVCLVDVRGHRIIITTRHTTMITMHGSVSCVVRPPPRPSNVPPVPPSRVVPD

Solvent-accessible surface area (backbone atoms only — not comparable to full-atom values): 9107 Å² total; per-residue (Å²): 137,83,91,83,86,85,87,87,77,56,70,67,59,51,52,53,49,52,51,52,54,49,54,51,51,34,50,53,42,39,57,50,48,68,67,20,77,80,47,64,87,56,52,72,69,47,45,50,54,47,37,73,63,49,43,82,48,77,42,50,61,70,36,71,79,37,52,50,73,36,78,40,55,49,35,38,33,28,73,35,44,34,32,39,33,31,36,73,40,92,89,77,73,47,73,44,79,76,49,76,47,38,60,62,37,69,52,50,60,69,15,66,77,64,90,23,44,28,87,38,28,31,27,25,73,29,64,24,32,30,41,34,34,47,45,66,59,40,60,76,66,52,68,86,42,67,66,72,67,47,70,80,50,66,79,65,64,77,74,112

Mean predicted aligned error: 7.12 Å